Protein AF-A0A425D4E6-F1 (afdb_monomer_lite)

Sequence (136 aa):
MRFYAPVLEFDRSPPVSVFKRKFTMPAGSKLSDKEQGMILALKAVVKGLREIERLIGRSKGAITLFLKDAAAYNTKKRTGRPPKVTHTDIRRLIRTASNSFLSSRELVVQCHLTIKARRARQLLATCDHLRTCSDQ

Radius of gyration: 28.56 Å; chains: 1; bounding box: 91×25×70 Å

pLDDT: mean 79.96, std 16.19, range [36.16, 93.0]

Structure (mmCIF, N/CA/C/O backbone):
data_AF-A0A425D4E6-F1
#
_entry.id   AF-A0A425D4E6-F1
#
loop_
_atom_site.group_PDB
_atom_site.id
_atom_site.type_symbol
_atom_site.label_atom_id
_atom_site.label_alt_id
_atom_site.label_comp_id
_atom_site.label_asym_id
_atom_site.label_entity_id
_atom_site.label_seq_id
_atom_site.pdbx_PDB_ins_code
_atom_site.Cartn_x
_atom_site.Cartn_y
_atom_site.Cartn_z
_atom_site.occupancy
_atom_site.B_iso_or_equiv
_atom_site.auth_seq_id
_atom_site.auth_comp_id
_atom_site.auth_asym_id
_atom_site.auth_atom_id
_atom_site.pdbx_PDB_model_num
ATOM 1 N N . MET A 1 1 ? -71.170 -12.859 -14.609 1.00 41.03 1 MET A N 1
ATOM 2 C CA . MET A 1 1 ? -70.344 -14.065 -14.390 1.00 41.03 1 MET A CA 1
ATOM 3 C C . MET A 1 1 ? -68.883 -13.708 -14.624 1.00 41.03 1 MET A C 1
ATOM 5 O O . MET A 1 1 ? -68.626 -12.826 -15.427 1.00 41.03 1 MET A O 1
ATOM 9 N N . ARG A 1 2 ? -68.005 -14.358 -13.848 1.00 46.59 2 ARG A N 1
ATOM 10 C CA . ARG A 1 2 ? -66.524 -14.370 -13.807 1.00 46.59 2 ARG A CA 1
ATOM 11 C C . ARG A 1 2 ? -65.847 -14.045 -15.164 1.00 46.59 2 ARG A C 1
ATOM 13 O O . ARG A 1 2 ? -66.391 -14.405 -16.194 1.00 46.59 2 ARG A O 1
ATOM 20 N N . PHE A 1 3 ? -64.678 -13.410 -15.256 1.00 48.94 3 PHE A N 1
ATOM 21 C CA . PHE A 1 3 ? -63.432 -13.720 -14.551 1.00 48.94 3 PHE A CA 1
ATOM 22 C C . PHE A 1 3 ? -62.496 -12.495 -14.507 1.00 48.94 3 PHE A C 1
ATOM 24 O O . PHE A 1 3 ? -62.137 -11.949 -15.546 1.00 48.94 3 PHE A O 1
ATOM 31 N N . TYR A 1 4 ? -62.049 -12.118 -13.306 1.00 52.06 4 TYR A N 1
ATOM 32 C CA . TYR A 1 4 ? -60.785 -11.404 -13.123 1.00 52.06 4 TYR A CA 1
ATOM 33 C C . TYR A 1 4 ? -59.648 -12.402 -13.372 1.00 52.06 4 TYR A C 1
ATOM 35 O O . TYR A 1 4 ? -59.607 -13.447 -12.720 1.00 52.06 4 TYR A O 1
ATOM 43 N N . ALA A 1 5 ? -58.743 -12.098 -14.301 1.00 57.88 5 ALA A N 1
ATOM 44 C CA . ALA A 1 5 ? -57.477 -12.811 -14.433 1.00 57.88 5 ALA A CA 1
ATOM 45 C C . ALA A 1 5 ? -56.400 -12.064 -13.622 1.00 57.88 5 ALA A C 1
ATOM 47 O O . ALA A 1 5 ? -56.206 -10.867 -13.852 1.00 57.88 5 ALA A O 1
ATOM 48 N N . PRO A 1 6 ? -55.709 -12.722 -12.673 1.00 58.09 6 PRO A N 1
ATOM 49 C CA . PRO A 1 6 ? -54.611 -12.115 -11.937 1.00 58.09 6 PRO A CA 1
ATOM 50 C C . PRO A 1 6 ? -53.350 -12.161 -12.804 1.00 58.09 6 PRO A C 1
ATOM 52 O O . PRO A 1 6 ? -52.857 -13.235 -13.149 1.00 58.09 6 PRO A O 1
ATOM 55 N N . VAL A 1 7 ? -52.819 -10.996 -13.171 1.00 60.09 7 VAL A N 1
ATOM 56 C CA . VAL A 1 7 ? -51.488 -10.914 -13.778 1.00 60.09 7 VAL A CA 1
ATOM 57 C C . VAL A 1 7 ? -50.481 -11.092 -12.647 1.00 60.09 7 VAL A C 1
ATOM 59 O O . VAL A 1 7 ? -50.269 -10.191 -11.842 1.00 60.09 7 VAL A O 1
ATOM 62 N N . LEU A 1 8 ? -49.934 -12.301 -12.556 1.00 55.34 8 LEU A N 1
ATOM 63 C CA . LEU A 1 8 ? -48.836 -12.658 -11.668 1.00 55.34 8 LEU A CA 1
ATOM 64 C C . LEU A 1 8 ? -47.635 -11.743 -11.947 1.00 55.34 8 LEU A C 1
ATOM 66 O O . LEU A 1 8 ? -47.048 -11.786 -13.030 1.00 55.34 8 LEU A O 1
ATOM 70 N N . GLU A 1 9 ? -47.285 -10.927 -10.951 1.00 57.25 9 GLU A N 1
ATOM 71 C CA . GLU A 1 9 ? -46.002 -10.237 -10.841 1.00 57.25 9 GLU A CA 1
ATOM 72 C C . GLU A 1 9 ? -44.873 -11.270 -10.907 1.00 57.25 9 GLU A C 1
ATOM 74 O O . GLU A 1 9 ? -44.575 -11.978 -9.947 1.00 57.25 9 GLU A O 1
ATOM 79 N N . PHE A 1 10 ? -44.245 -11.375 -12.075 1.00 51.69 10 PHE A N 1
ATOM 80 C CA . PHE A 1 10 ? -42.961 -12.041 -12.212 1.00 51.69 10 PHE A CA 1
ATOM 81 C C . PHE A 1 10 ? -41.887 -11.117 -11.634 1.00 51.69 10 PHE A C 1
ATOM 83 O O . PHE A 1 10 ? -41.486 -10.136 -12.268 1.00 51.69 10 PHE A O 1
ATOM 90 N N . ASP A 1 11 ? -41.443 -11.451 -10.425 1.00 52.72 11 ASP A N 1
ATOM 91 C CA . ASP A 1 11 ? -40.271 -10.905 -9.745 1.00 52.72 11 ASP A CA 1
ATOM 92 C C . ASP A 1 11 ? -39.065 -10.854 -10.703 1.00 52.72 11 ASP A C 1
ATOM 94 O O . ASP A 1 11 ? -38.376 -11.846 -10.958 1.00 52.72 11 ASP A O 1
ATOM 98 N N . ARG A 1 12 ? -38.791 -9.674 -11.270 1.00 52.97 12 ARG A N 1
ATOM 99 C CA . ARG A 1 12 ? -37.554 -9.406 -12.010 1.00 52.97 12 ARG A CA 1
ATOM 100 C C . ARG A 1 12 ? -36.466 -9.016 -11.018 1.00 52.97 12 ARG A C 1
ATOM 102 O O . ARG A 1 12 ? -36.102 -7.849 -10.901 1.00 52.97 12 ARG A O 1
ATOM 109 N N . SER A 1 13 ? -35.918 -10.011 -10.325 1.00 57.97 13 SER A N 1
ATOM 110 C CA . SER A 1 13 ? -34.651 -9.871 -9.605 1.00 57.97 13 SER A CA 1
ATOM 111 C C . SER A 1 13 ? -33.548 -9.442 -10.591 1.00 57.97 13 SER A C 1
ATOM 113 O O . SER A 1 13 ? -33.314 -10.159 -11.572 1.00 57.97 13 SER A O 1
ATOM 115 N N . PRO A 1 14 ? -32.858 -8.304 -10.390 1.00 59.78 14 PRO A N 1
ATOM 116 C CA . PRO A 1 14 ? -31.772 -7.909 -11.275 1.00 59.78 14 PRO A CA 1
ATOM 117 C C . PRO A 1 14 ? -30.581 -8.871 -11.128 1.00 59.78 14 PRO A C 1
ATOM 119 O O . PRO A 1 14 ? -30.297 -9.347 -10.025 1.00 59.78 14 PRO A O 1
ATOM 122 N N . PRO A 1 15 ? -29.849 -9.154 -12.220 1.00 54.12 15 PRO A N 1
ATOM 123 C CA . PRO A 1 15 ? -28.690 -10.030 -12.170 1.00 54.12 15 PRO A CA 1
ATOM 124 C C . PRO A 1 15 ? -27.610 -9.415 -11.275 1.00 54.12 15 PRO A C 1
ATOM 126 O O . PRO A 1 15 ? -27.166 -8.286 -11.490 1.00 54.12 15 PRO A O 1
ATOM 129 N N . VAL A 1 16 ? -27.163 -10.184 -10.279 1.00 57.28 16 VAL A N 1
ATOM 130 C CA . VAL A 1 16 ? -25.971 -9.869 -9.488 1.00 57.28 16 VAL A CA 1
ATOM 131 C C . VAL A 1 16 ? -24.799 -9.636 -10.440 1.00 57.28 16 VAL A C 1
ATOM 133 O O . VAL A 1 16 ? -24.395 -10.518 -11.199 1.00 57.28 16 VAL A O 1
ATOM 136 N N . SER A 1 17 ? -24.269 -8.416 -10.436 1.00 50.97 17 SER A N 1
ATOM 137 C CA . SER A 1 17 ? -23.119 -8.039 -11.245 1.00 50.97 17 SER A CA 1
ATOM 138 C C . SER A 1 17 ? -21.917 -8.878 -10.816 1.00 50.97 17 SER A C 1
ATOM 140 O O . SER A 1 17 ? -21.285 -8.657 -9.782 1.00 50.97 17 SER A O 1
ATOM 142 N N . VAL A 1 18 ? -21.600 -9.897 -11.613 1.00 56.94 18 VAL A N 1
ATOM 143 C CA . VAL A 1 18 ? -20.415 -10.723 -11.400 1.00 56.94 18 VAL A CA 1
ATOM 144 C C . VAL A 1 18 ? -19.207 -9.829 -11.654 1.00 56.94 18 VAL A C 1
ATOM 146 O O . VAL A 1 18 ? -18.845 -9.554 -12.798 1.00 56.94 18 VAL A O 1
ATOM 149 N N . PHE A 1 19 ? -18.599 -9.335 -10.574 1.00 54.47 19 PHE A N 1
ATOM 150 C CA . PHE A 1 19 ? -17.349 -8.588 -10.609 1.00 54.47 19 PHE A CA 1
ATOM 151 C C . PHE A 1 19 ? -16.279 -9.485 -11.241 1.00 54.47 19 PHE A C 1
ATOM 153 O O . PHE A 1 19 ? -15.682 -10.349 -10.591 1.00 54.47 19 PHE A O 1
ATOM 160 N N . LYS A 1 20 ? -16.096 -9.324 -12.553 1.00 47.88 20 LYS A N 1
ATOM 161 C CA . LYS A 1 20 ? -15.173 -10.097 -13.379 1.00 47.88 20 LYS A CA 1
ATOM 162 C C . LYS A 1 20 ? -13.757 -9.769 -12.907 1.00 47.88 20 LYS A C 1
ATOM 164 O O . LYS A 1 20 ? -13.151 -8.782 -13.320 1.00 47.88 20 LYS A O 1
ATOM 169 N N . ARG A 1 21 ? -13.235 -10.580 -11.986 1.00 51.12 21 ARG A N 1
ATOM 170 C CA . ARG A 1 21 ? -11.844 -10.498 -11.538 1.00 51.12 21 ARG A CA 1
ATOM 171 C C . ARG A 1 21 ? -10.956 -10.847 -12.730 1.00 51.12 21 ARG A C 1
ATOM 173 O O . ARG A 1 21 ? -10.796 -12.016 -13.063 1.00 51.12 21 ARG A O 1
ATOM 180 N N . LYS A 1 22 ? -10.391 -9.830 -13.391 1.00 52.12 22 LYS A N 1
ATOM 181 C CA . LYS A 1 22 ? -9.253 -10.018 -14.296 1.00 52.12 22 LYS A CA 1
ATOM 182 C C . LYS A 1 22 ? -8.126 -10.644 -13.474 1.00 52.12 22 LYS A C 1
ATOM 184 O O . LYS A 1 22 ? -7.562 -9.982 -12.605 1.00 52.12 22 LYS A O 1
ATOM 189 N N . PHE A 1 23 ? -7.811 -11.908 -13.734 1.00 45.75 23 PHE A N 1
ATOM 190 C CA . PHE A 1 23 ? -6.572 -12.522 -13.270 1.00 45.75 23 PHE A CA 1
ATOM 191 C C . PHE A 1 23 ? -5.415 -11.886 -14.047 1.00 45.75 23 PHE A C 1
ATOM 193 O O . PHE A 1 23 ? -5.039 -12.336 -15.123 1.00 45.75 23 PHE A O 1
ATOM 200 N N . THR A 1 24 ? -4.885 -10.777 -13.541 1.00 57.81 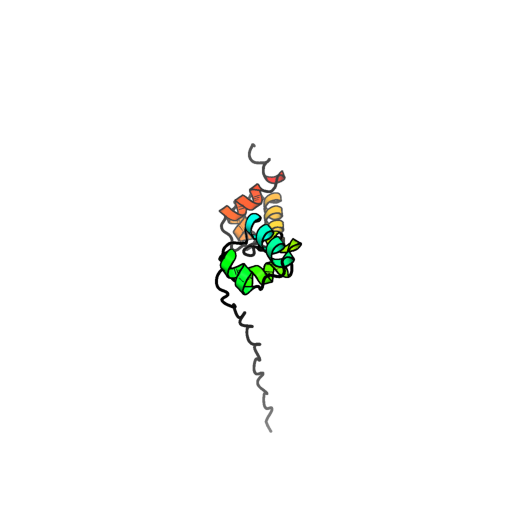24 THR A N 1
ATOM 201 C CA . THR A 1 24 ? -3.593 -10.255 -13.989 1.00 57.81 24 THR A CA 1
ATOM 202 C C . THR A 1 24 ? -2.510 -11.005 -13.230 1.00 57.81 24 THR A C 1
ATOM 204 O O . THR A 1 24 ? -2.542 -11.017 -11.997 1.00 57.81 24 THR A O 1
ATOM 207 N N . MET A 1 25 ? -1.562 -11.619 -13.943 1.00 66.81 25 MET A N 1
ATOM 208 C CA . MET A 1 25 ? -0.364 -12.190 -13.321 1.00 66.81 25 MET A CA 1
ATOM 209 C C . MET A 1 25 ? 0.284 -11.155 -12.388 1.00 66.81 25 MET A C 1
ATOM 211 O O . MET A 1 25 ? 0.259 -9.957 -12.705 1.00 66.81 25 MET A O 1
ATOM 215 N N . PRO A 1 26 ? 0.837 -11.576 -11.236 1.00 60.78 26 PRO A N 1
ATOM 216 C CA . PRO A 1 26 ? 1.489 -10.647 -10.329 1.00 60.78 26 PRO A CA 1
ATOM 217 C C . PRO A 1 26 ? 2.608 -9.926 -11.083 1.00 60.78 26 PRO A C 1
ATOM 219 O O . PRO A 1 26 ? 3.475 -10.554 -11.686 1.00 60.78 26 PRO A O 1
ATOM 222 N N . ALA A 1 27 ? 2.557 -8.593 -11.088 1.00 68.06 27 ALA A N 1
ATOM 223 C CA . ALA A 1 27 ? 3.614 -7.799 -11.696 1.00 68.06 27 ALA A CA 1
ATOM 224 C C . ALA A 1 27 ? 4.946 -8.119 -11.003 1.00 68.06 27 ALA A C 1
ATOM 226 O O . ALA A 1 27 ? 4.989 -8.187 -9.770 1.00 68.06 27 ALA A O 1
ATOM 227 N N . GLY A 1 28 ? 6.001 -8.296 -11.803 1.00 74.50 28 GLY A N 1
ATOM 228 C CA . GLY A 1 28 ? 7.365 -8.498 -11.319 1.00 74.50 28 GLY A CA 1
ATOM 229 C C . GLY A 1 28 ? 7.891 -7.311 -10.504 1.00 74.50 28 GLY A C 1
ATOM 230 O O . GLY A 1 28 ? 7.185 -6.326 -10.257 1.00 74.50 28 GLY A O 1
ATOM 231 N N . SER A 1 29 ? 9.150 -7.405 -10.080 1.00 84.06 29 SER A N 1
ATOM 232 C CA . SER A 1 29 ? 9.826 -6.319 -9.368 1.00 84.06 29 SER A CA 1
ATOM 233 C C . SER A 1 29 ? 9.773 -5.010 -10.168 1.00 84.06 29 SER A C 1
ATOM 235 O O . SER A 1 29 ? 9.861 -4.997 -11.400 1.00 84.06 29 SER A O 1
ATOM 237 N N . LYS A 1 30 ? 9.612 -3.885 -9.458 1.00 86.62 30 LYS A N 1
ATOM 238 C CA . LYS A 1 30 ? 9.700 -2.552 -10.071 1.00 86.62 30 LYS A CA 1
ATOM 239 C C . LYS A 1 30 ? 11.109 -2.337 -10.645 1.00 86.62 30 LYS A C 1
ATOM 241 O O . LYS A 1 30 ? 12.062 -2.996 -10.220 1.00 86.62 30 LYS A O 1
ATOM 246 N N . LEU A 1 31 ? 11.241 -1.435 -11.616 1.00 89.69 31 LEU A N 1
ATOM 247 C CA . LEU A 1 31 ? 12.562 -1.015 -12.084 1.00 89.69 31 LEU A CA 1
ATOM 248 C C . LEU A 1 31 ? 13.317 -0.285 -10.971 1.00 89.69 31 LEU A C 1
ATOM 250 O O . LEU A 1 31 ? 12.764 0.610 -10.328 1.00 89.69 31 LEU A O 1
ATOM 254 N N . SER A 1 32 ? 14.574 -0.668 -10.773 1.00 90.69 32 SER A N 1
ATOM 255 C CA . SER A 1 32 ? 15.515 0.022 -9.892 1.00 90.69 32 SER A CA 1
ATOM 256 C C . SER A 1 32 ? 15.875 1.393 -10.462 1.00 90.69 32 SER A C 1
ATOM 258 O O . SER A 1 32 ? 15.873 1.580 -11.677 1.00 90.69 32 SER A O 1
ATOM 260 N N . ASP A 1 33 ? 16.253 2.335 -9.603 1.00 90.69 33 ASP A N 1
ATOM 261 C CA . ASP A 1 33 ? 16.661 3.684 -10.013 1.00 90.69 33 ASP A CA 1
ATOM 262 C C . ASP A 1 33 ? 17.850 3.656 -10.992 1.00 90.69 33 ASP A C 1
ATOM 264 O O . ASP A 1 33 ? 17.892 4.426 -11.951 1.00 90.69 33 ASP A O 1
ATOM 268 N N . LYS A 1 34 ? 18.770 2.690 -10.832 1.00 91.56 34 LYS A N 1
ATOM 269 C CA . LYS A 1 34 ? 19.882 2.467 -11.776 1.00 91.56 34 LYS A CA 1
ATOM 270 C C . LYS A 1 34 ? 19.377 2.074 -13.165 1.00 91.56 34 LYS A C 1
ATOM 272 O O . LYS A 1 34 ? 19.832 2.605 -14.173 1.00 91.56 34 LYS A O 1
ATOM 277 N N . GLU A 1 35 ? 18.417 1.154 -13.220 1.00 91.31 35 GLU A N 1
ATOM 278 C CA . GLU A 1 35 ? 17.820 0.686 -14.475 1.00 91.31 35 GLU A CA 1
ATOM 279 C C . GLU A 1 35 ? 17.021 1.794 -15.156 1.00 91.31 35 GLU A C 1
ATOM 281 O O . GLU A 1 35 ? 17.085 1.936 -16.372 1.00 91.31 35 GLU A O 1
ATOM 286 N N . GLN A 1 36 ? 16.319 2.618 -14.380 1.00 91.75 36 GLN A N 1
ATOM 287 C CA . GLN A 1 36 ? 15.604 3.785 -14.891 1.00 91.75 36 GLN A CA 1
ATOM 288 C C . GLN A 1 36 ? 16.562 4.790 -15.535 1.00 91.75 36 GLN A C 1
ATOM 290 O O . GLN A 1 36 ? 16.320 5.217 -16.664 1.00 91.75 36 GLN A O 1
ATOM 295 N N . GLY A 1 37 ? 17.681 5.100 -14.870 1.00 91.56 37 GLY A N 1
ATOM 296 C CA . GLY A 1 37 ? 18.730 5.953 -15.433 1.00 91.56 37 GLY A CA 1
ATOM 297 C C . GLY A 1 37 ? 19.290 5.401 -16.748 1.00 91.56 37 GLY A C 1
ATOM 298 O O . GLY A 1 37 ? 19.383 6.131 -17.734 1.00 91.56 37 GLY A O 1
ATOM 299 N N . MET A 1 38 ? 19.571 4.093 -16.804 1.00 91.75 38 MET A N 1
ATOM 300 C CA . MET A 1 38 ? 20.026 3.431 -18.034 1.00 91.75 38 MET A CA 1
ATOM 301 C C . MET A 1 38 ? 18.986 3.507 -19.160 1.00 91.75 38 MET A C 1
ATOM 303 O O . MET A 1 38 ? 19.348 3.776 -20.303 1.00 91.75 38 MET A O 1
ATOM 307 N N . ILE A 1 39 ? 17.694 3.324 -18.866 1.00 92.38 39 ILE A N 1
ATOM 308 C CA . ILE A 1 39 ? 16.627 3.444 -19.875 1.00 92.38 39 ILE A CA 1
ATOM 309 C C . ILE A 1 39 ? 16.559 4.857 -20.440 1.00 92.38 39 ILE A C 1
ATOM 311 O O . ILE A 1 39 ? 16.433 5.011 -21.655 1.00 92.38 39 ILE A O 1
ATOM 315 N N . LEU A 1 40 ? 16.637 5.879 -19.585 1.00 93.00 40 LEU A N 1
ATOM 316 C CA . LEU A 1 40 ? 16.601 7.274 -20.020 1.00 93.00 40 LEU A CA 1
ATOM 317 C C . LEU A 1 40 ? 17.799 7.601 -20.921 1.00 93.00 40 LEU A C 1
ATOM 319 O O . LEU A 1 40 ? 17.610 8.158 -22.002 1.00 93.00 40 LEU A O 1
ATOM 323 N N . ALA A 1 41 ? 19.003 7.170 -20.532 1.00 92.62 41 ALA A N 1
ATOM 324 C CA . ALA A 1 41 ? 20.209 7.348 -21.336 1.00 92.62 41 ALA A CA 1
ATOM 325 C C . ALA A 1 41 ? 20.107 6.632 -22.696 1.00 92.62 41 ALA A C 1
ATOM 327 O O . ALA A 1 41 ? 20.331 7.238 -23.742 1.00 92.62 41 ALA A O 1
ATOM 328 N N . LEU A 1 42 ? 19.692 5.361 -22.717 1.00 90.38 42 LEU A N 1
ATOM 329 C CA . LEU A 1 42 ? 19.557 4.587 -23.958 1.00 90.38 42 LEU A CA 1
ATOM 330 C C . LEU A 1 42 ? 18.444 5.118 -24.868 1.00 90.38 42 LEU A C 1
ATOM 332 O O . LEU A 1 42 ? 18.553 5.040 -26.094 1.00 90.38 42 LEU A O 1
ATOM 336 N N . LYS A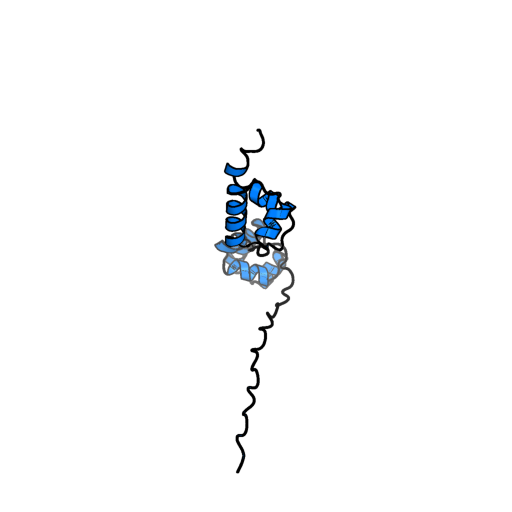 1 43 ? 17.378 5.677 -24.284 1.00 89.12 43 LYS A N 1
ATOM 337 C CA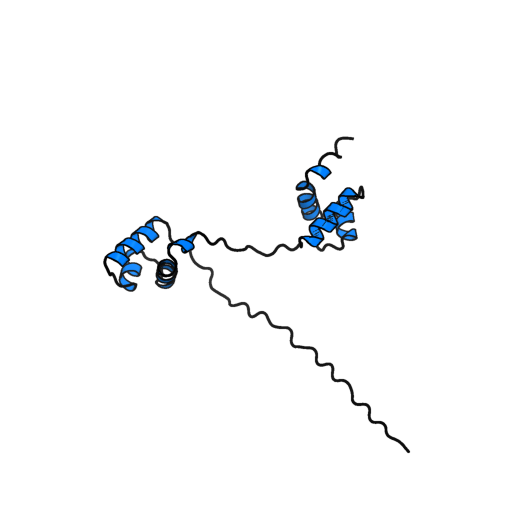 . LYS A 1 43 ? 16.310 6.314 -25.051 1.00 89.12 43 LYS A CA 1
ATOM 338 C C . LYS A 1 43 ? 16.776 7.622 -25.692 1.00 89.12 43 LYS A C 1
ATOM 340 O O . LYS A 1 43 ? 16.386 7.879 -26.831 1.00 89.12 43 LYS A O 1
ATOM 345 N N . ALA A 1 44 ? 17.618 8.400 -25.007 1.00 88.25 44 ALA A N 1
ATOM 346 C CA . ALA A 1 44 ? 18.235 9.606 -25.561 1.00 88.25 44 ALA A CA 1
ATOM 347 C C . ALA A 1 44 ? 19.156 9.288 -26.754 1.00 88.25 44 ALA A C 1
ATOM 349 O O . ALA A 1 44 ? 19.158 10.015 -27.740 1.00 88.25 44 ALA A O 1
ATOM 350 N N . VAL A 1 45 ? 19.846 8.143 -26.723 1.00 88.88 45 VAL A N 1
ATOM 351 C CA . VAL A 1 45 ? 20.693 7.634 -27.824 1.00 88.88 45 VAL A CA 1
ATOM 352 C C . VAL A 1 45 ? 19.864 6.957 -28.947 1.00 88.88 45 VAL A C 1
ATOM 354 O O . VAL A 1 45 ? 20.404 6.302 -29.832 1.00 88.88 45 VAL A O 1
ATOM 357 N N . VAL A 1 46 ? 18.530 7.111 -28.942 1.00 76.38 46 VAL A N 1
ATOM 358 C CA . VAL A 1 46 ? 17.585 6.614 -29.970 1.00 76.38 46 VAL A CA 1
ATOM 359 C C . VAL A 1 46 ? 17.674 5.094 -30.200 1.00 76.38 46 VAL A C 1
ATOM 361 O O . VAL A 1 46 ? 17.459 4.589 -31.299 1.00 76.38 46 VAL A O 1
ATOM 364 N N . LYS A 1 47 ? 17.947 4.315 -29.147 1.00 75.19 47 LYS A N 1
ATOM 365 C CA . LYS A 1 47 ? 17.896 2.849 -29.239 1.00 75.19 47 LYS A CA 1
ATOM 366 C C . LYS A 1 47 ? 16.456 2.346 -29.325 1.00 75.19 47 LYS A C 1
ATOM 368 O O . LYS A 1 47 ? 15.533 2.885 -28.702 1.00 75.19 47 LYS A O 1
ATOM 373 N N . GLY A 1 48 ? 16.254 1.282 -30.101 1.00 86.06 48 GLY A N 1
ATOM 374 C CA . GLY A 1 48 ? 14.949 0.635 -30.218 1.00 86.06 48 GLY A CA 1
ATOM 375 C C . GLY A 1 48 ? 14.552 -0.054 -28.908 1.00 86.06 48 GLY A C 1
ATOM 376 O O . GLY A 1 48 ? 15.397 -0.580 -28.189 1.00 86.06 48 GLY A O 1
ATOM 377 N N . LEU A 1 49 ? 13.252 -0.138 -28.599 1.00 88.00 49 LEU A N 1
ATOM 378 C CA . LEU A 1 49 ? 12.775 -0.763 -27.348 1.00 88.00 49 LEU A CA 1
ATOM 379 C C . LEU A 1 49 ? 13.266 -2.212 -27.159 1.00 88.00 49 LEU A C 1
ATOM 381 O O . LEU A 1 49 ? 13.530 -2.625 -26.035 1.00 88.00 49 LEU A O 1
ATOM 385 N N . ARG A 1 50 ? 13.418 -2.969 -28.257 1.00 88.31 50 ARG A N 1
ATOM 386 C CA . ARG A 1 50 ? 13.941 -4.349 -28.245 1.00 88.31 50 ARG A CA 1
ATOM 387 C C . ARG A 1 50 ? 15.434 -4.428 -27.918 1.00 88.31 50 ARG A C 1
ATOM 389 O O . ARG A 1 50 ? 15.919 -5.465 -27.481 1.00 88.31 50 ARG A O 1
ATOM 396 N N . GLU A 1 51 ? 16.191 -3.376 -28.204 1.00 88.81 51 GLU A N 1
ATOM 397 C CA . GLU A 1 51 ? 17.612 -3.299 -27.850 1.00 88.81 51 GLU A CA 1
ATOM 398 C C . GLU A 1 51 ? 17.758 -2.962 -26.371 1.00 88.81 51 GLU A C 1
ATOM 400 O O . GLU A 1 51 ? 18.510 -3.626 -25.669 1.00 88.81 51 GLU A O 1
ATOM 405 N N . ILE A 1 52 ? 16.959 -2.010 -25.882 1.00 89.75 52 ILE A N 1
ATOM 406 C CA . ILE A 1 52 ? 16.905 -1.645 -24.460 1.00 89.75 52 ILE A CA 1
ATOM 407 C C . ILE A 1 52 ? 16.514 -2.860 -23.604 1.00 89.75 52 ILE A C 1
ATOM 409 O O . ILE A 1 52 ? 17.140 -3.124 -22.583 1.00 89.75 52 ILE A O 1
ATOM 413 N N . GLU A 1 53 ? 15.530 -3.645 -24.046 1.00 91.19 53 GLU A N 1
ATOM 414 C CA . GLU A 1 53 ? 15.138 -4.902 -23.395 1.00 91.19 53 GLU A CA 1
ATOM 415 C C . GLU A 1 53 ? 16.290 -5.910 -23.314 1.00 91.19 53 GLU A C 1
ATOM 417 O O . GLU A 1 53 ? 16.527 -6.467 -22.245 1.00 91.19 53 GLU A O 1
ATOM 422 N N . ARG A 1 54 ? 17.046 -6.104 -24.403 1.00 89.88 54 ARG A N 1
ATOM 423 C CA . ARG A 1 54 ? 18.204 -7.014 -24.423 1.00 89.88 54 ARG A CA 1
ATOM 424 C C . ARG A 1 54 ? 19.337 -6.553 -23.507 1.00 89.88 54 ARG A C 1
ATOM 426 O O . ARG A 1 54 ? 19.975 -7.391 -22.885 1.00 89.88 54 ARG A O 1
ATOM 433 N N . LEU A 1 55 ? 19.577 -5.245 -23.422 1.00 89.44 55 LEU A N 1
ATOM 434 C CA . LEU A 1 55 ? 20.654 -4.678 -22.605 1.00 89.44 55 LEU A CA 1
ATOM 435 C C . LEU A 1 55 ? 20.337 -4.697 -21.105 1.00 89.44 55 LEU A C 1
ATOM 437 O O . LEU A 1 55 ? 21.234 -4.895 -20.295 1.00 89.44 55 LEU A O 1
ATOM 441 N N . ILE A 1 56 ? 19.073 -4.481 -20.733 1.00 89.38 56 ILE A N 1
ATOM 442 C CA . ILE A 1 56 ? 18.656 -4.342 -19.327 1.00 89.38 56 ILE A CA 1
ATOM 443 C C . ILE A 1 56 ? 18.068 -5.651 -18.777 1.00 89.38 56 ILE A C 1
ATOM 445 O O . ILE A 1 56 ? 18.009 -5.847 -17.566 1.00 89.38 56 ILE A O 1
ATOM 449 N N . GLY A 1 57 ? 17.611 -6.559 -19.644 1.00 88.75 57 GLY A N 1
ATOM 450 C CA . GLY A 1 57 ? 16.976 -7.817 -19.239 1.00 88.75 57 GLY A CA 1
ATOM 451 C C . GLY A 1 57 ? 15.583 -7.629 -18.624 1.00 88.75 57 GLY A C 1
ATOM 452 O O . GLY A 1 57 ? 15.110 -8.477 -17.869 1.00 88.75 57 GLY A O 1
ATOM 453 N N . ARG A 1 58 ? 14.914 -6.504 -18.910 1.00 89.69 58 ARG A N 1
ATOM 454 C CA . ARG A 1 58 ? 13.563 -6.180 -18.416 1.00 89.69 58 ARG A CA 1
ATOM 455 C C . ARG A 1 58 ? 12.558 -6.196 -19.553 1.00 89.69 58 ARG A C 1
ATOM 457 O O . ARG A 1 58 ? 12.865 -5.770 -20.660 1.00 89.69 58 ARG A O 1
ATOM 464 N N . SER A 1 59 ? 11.334 -6.629 -19.253 1.00 89.44 59 SER A N 1
ATOM 465 C CA . SER A 1 59 ? 10.296 -6.778 -20.272 1.00 89.44 59 SER A CA 1
ATOM 466 C C . SER A 1 59 ? 9.970 -5.456 -20.968 1.00 89.44 59 SER A C 1
ATOM 468 O O . SER A 1 59 ? 9.860 -4.397 -20.335 1.00 89.44 59 SER A O 1
ATOM 470 N N . LYS A 1 60 ? 9.696 -5.529 -22.274 1.00 89.25 60 LYS A N 1
ATOM 471 C CA . LYS A 1 60 ? 9.212 -4.388 -23.069 1.00 89.25 60 LYS A CA 1
ATOM 472 C C . LYS A 1 60 ? 8.025 -3.662 -22.421 1.00 89.25 60 LYS A C 1
ATOM 474 O O . LYS A 1 60 ? 7.929 -2.437 -22.490 1.00 89.25 60 LYS A O 1
ATOM 479 N N . GLY A 1 61 ? 7.112 -4.398 -21.783 1.00 88.69 61 GLY A N 1
ATOM 480 C CA . GLY A 1 61 ? 5.953 -3.830 -21.087 1.00 88.69 61 GLY A CA 1
ATOM 481 C C . GLY A 1 61 ? 6.344 -2.927 -19.915 1.00 88.69 61 GLY A C 1
ATOM 482 O O . GLY A 1 61 ? 5.787 -1.844 -19.756 1.00 88.69 61 GLY A O 1
ATOM 483 N N . ALA A 1 62 ? 7.344 -3.331 -19.129 1.00 88.12 62 ALA A N 1
ATOM 484 C CA . ALA A 1 62 ? 7.830 -2.541 -18.003 1.00 88.12 62 ALA A CA 1
ATOM 485 C C . ALA A 1 62 ? 8.563 -1.275 -18.476 1.00 88.12 62 ALA A C 1
ATOM 487 O O . ALA A 1 62 ? 8.312 -0.193 -17.949 1.00 88.12 62 ALA A O 1
ATOM 488 N N . ILE A 1 63 ? 9.391 -1.397 -19.521 1.00 90.75 63 ILE A N 1
ATOM 489 C CA . ILE A 1 63 ? 10.107 -0.267 -20.136 1.00 90.75 63 ILE A CA 1
ATOM 490 C C . ILE A 1 63 ? 9.117 0.741 -20.727 1.00 90.75 63 ILE A C 1
ATOM 492 O O . ILE A 1 63 ? 9.227 1.938 -20.487 1.00 90.75 63 ILE A O 1
ATOM 496 N N . THR A 1 64 ? 8.119 0.271 -21.480 1.00 90.88 64 THR A N 1
ATOM 497 C CA . THR A 1 64 ? 7.110 1.156 -22.086 1.00 90.88 64 THR A CA 1
ATOM 498 C C . THR A 1 64 ? 6.229 1.835 -21.045 1.00 90.88 64 THR A C 1
ATOM 500 O O . THR A 1 64 ? 5.908 3.005 -21.214 1.00 90.88 64 THR A O 1
ATOM 503 N N . LEU A 1 65 ? 5.861 1.142 -19.962 1.00 89.56 65 LEU A N 1
ATOM 504 C CA . LEU A 1 65 ? 5.133 1.747 -18.847 1.00 89.56 65 LEU A CA 1
ATOM 505 C C . LEU A 1 65 ? 5.960 2.843 -18.161 1.00 89.56 65 LEU A C 1
ATOM 507 O O . LEU A 1 65 ? 5.422 3.902 -17.862 1.00 89.56 65 LEU A O 1
ATOM 511 N N . PHE A 1 66 ? 7.255 2.603 -17.948 1.00 91.19 66 PHE A N 1
ATOM 512 C CA . PHE A 1 66 ? 8.161 3.602 -17.385 1.00 91.19 66 PHE A CA 1
ATOM 513 C C . PHE A 1 66 ? 8.329 4.813 -18.312 1.00 91.19 66 PHE A C 1
ATOM 515 O O . PHE A 1 66 ? 8.200 5.941 -17.862 1.00 91.19 66 PHE A O 1
ATOM 522 N N . LEU A 1 67 ? 8.553 4.597 -19.611 1.00 90.94 67 LEU A N 1
ATOM 523 C CA . LEU A 1 67 ? 8.743 5.685 -20.578 1.00 90.94 67 LEU A CA 1
ATOM 524 C C . LEU A 1 67 ? 7.492 6.546 -20.793 1.00 90.94 67 LEU A C 1
ATOM 526 O O . LEU A 1 67 ? 7.629 7.697 -21.193 1.00 90.94 67 LEU A O 1
ATOM 530 N N . LYS A 1 68 ? 6.291 6.002 -20.558 1.00 90.69 68 LYS A N 1
ATOM 531 C CA . LYS A 1 68 ? 5.047 6.782 -20.605 1.00 90.69 68 LYS A CA 1
ATOM 532 C C . LYS A 1 68 ? 5.002 7.826 -19.492 1.00 90.69 68 LYS A C 1
ATOM 534 O O . LYS A 1 68 ? 4.741 8.983 -19.783 1.00 90.69 68 LYS A O 1
ATOM 539 N N . ASP A 1 69 ? 5.308 7.414 -18.261 1.00 87.88 69 ASP A N 1
ATOM 540 C CA . ASP A 1 69 ? 5.181 8.247 -17.062 1.00 87.88 69 ASP A CA 1
ATOM 541 C C . ASP A 1 69 ? 6.397 8.082 -16.133 1.00 87.88 69 ASP A C 1
ATOM 543 O O . ASP A 1 69 ? 6.292 7.560 -15.018 1.00 87.88 69 ASP A O 1
ATOM 547 N N . ALA A 1 70 ? 7.572 8.536 -16.579 1.00 87.62 70 ALA A N 1
ATOM 548 C CA . ALA A 1 70 ? 8.827 8.319 -15.851 1.00 87.62 70 ALA A CA 1
ATOM 549 C C . ALA A 1 70 ? 8.804 8.936 -14.440 1.00 87.62 70 ALA A C 1
ATOM 551 O O . ALA A 1 70 ? 9.227 8.301 -13.475 1.00 87.62 70 ALA A O 1
ATOM 552 N N . ALA A 1 71 ? 8.229 10.135 -14.299 1.00 86.12 71 ALA A N 1
ATOM 553 C CA . ALA A 1 71 ? 8.137 10.838 -13.018 1.00 86.12 71 ALA A CA 1
ATOM 554 C C . ALA A 1 71 ? 7.195 10.151 -12.007 1.00 86.12 71 ALA A C 1
ATOM 556 O O . ALA A 1 71 ? 7.412 10.230 -10.799 1.00 86.12 71 ALA A O 1
ATOM 557 N N . ALA A 1 72 ? 6.149 9.461 -12.478 1.00 86.50 72 ALA A N 1
ATOM 558 C CA . ALA A 1 72 ? 5.120 8.866 -11.620 1.00 86.50 72 ALA A CA 1
ATOM 559 C C . ALA A 1 72 ? 5.295 7.352 -11.387 1.00 86.50 72 ALA A C 1
ATOM 561 O O . ALA A 1 72 ? 4.548 6.748 -10.611 1.00 86.50 72 ALA A O 1
ATOM 562 N N . TYR A 1 73 ? 6.279 6.717 -12.029 1.00 85.62 73 TYR A N 1
ATOM 563 C CA . TYR A 1 73 ? 6.428 5.260 -12.049 1.00 85.62 73 TYR A CA 1
ATOM 564 C C . TYR A 1 73 ? 6.567 4.632 -10.647 1.00 85.62 73 TYR A C 1
ATOM 566 O O . TYR A 1 73 ? 5.878 3.662 -10.304 1.00 85.62 73 TYR A O 1
ATOM 574 N N . ASN A 1 74 ? 7.416 5.213 -9.794 1.00 85.00 74 ASN A N 1
ATOM 575 C CA . ASN A 1 74 ? 7.674 4.700 -8.444 1.00 85.00 74 ASN A CA 1
ATOM 576 C C . ASN A 1 74 ? 6.852 5.374 -7.338 1.00 85.00 74 ASN A C 1
ATOM 578 O O . ASN A 1 74 ? 6.816 4.858 -6.219 1.00 85.00 74 ASN A O 1
ATOM 582 N N . THR A 1 75 ? 6.134 6.456 -7.637 1.00 86.62 75 THR A N 1
ATOM 583 C CA . THR A 1 75 ? 5.423 7.253 -6.624 1.00 86.62 75 THR A CA 1
ATOM 584 C C . THR A 1 75 ? 4.115 6.600 -6.179 1.00 86.62 75 THR A C 1
ATOM 586 O O . THR A 1 75 ? 3.723 6.696 -5.013 1.00 86.62 75 THR A O 1
ATOM 589 N N . LYS A 1 76 ? 3.443 5.865 -7.076 1.00 83.88 76 LYS A N 1
ATOM 590 C CA . LYS A 1 76 ? 2.151 5.246 -6.769 1.00 83.88 76 LYS A CA 1
ATOM 591 C C . LYS A 1 76 ? 2.308 4.020 -5.863 1.00 83.88 76 LYS A C 1
ATOM 593 O O . LYS A 1 76 ? 2.810 2.960 -6.265 1.00 83.88 76 LYS A O 1
ATOM 598 N N . LYS A 1 77 ? 1.813 4.149 -4.628 1.00 85.50 77 LYS A N 1
ATOM 599 C CA . LYS A 1 77 ? 1.631 3.035 -3.686 1.00 85.50 77 LYS A CA 1
ATOM 600 C C . LYS A 1 77 ? 0.348 2.269 -4.021 1.00 85.50 77 LYS A C 1
ATOM 602 O O . LYS A 1 77 ? -0.640 2.847 -4.471 1.00 85.50 77 LYS A O 1
ATOM 607 N N . ARG A 1 78 ? 0.358 0.949 -3.814 1.00 83.88 78 ARG A N 1
ATOM 608 C CA . ARG A 1 78 ? -0.846 0.121 -3.974 1.00 83.88 78 ARG A CA 1
ATOM 609 C C . ARG A 1 78 ? -1.812 0.443 -2.834 1.00 83.88 78 ARG A C 1
ATOM 611 O O . ARG A 1 78 ? -1.421 0.369 -1.672 1.00 83.88 78 ARG A O 1
ATOM 618 N N . THR A 1 79 ? -3.061 0.769 -3.160 1.00 82.81 79 THR A N 1
ATOM 619 C CA . THR A 1 79 ? -4.139 0.831 -2.169 1.00 82.81 79 THR A CA 1
ATOM 620 C C . THR A 1 79 ? -4.372 -0.600 -1.706 1.00 82.81 79 THR A C 1
ATOM 622 O O . THR A 1 79 ? -4.826 -1.433 -2.490 1.00 82.81 79 THR A O 1
ATOM 625 N N . GLY A 1 80 ? -3.917 -0.918 -0.494 1.00 88.81 80 GLY A N 1
ATOM 626 C CA . GLY A 1 80 ? -3.969 -2.268 0.063 1.00 88.81 80 GLY A CA 1
ATOM 627 C C . GLY A 1 80 ? -5.390 -2.831 0.140 1.00 88.81 80 GLY A C 1
ATOM 628 O O . GLY A 1 80 ? -6.360 -2.239 -0.333 1.00 88.81 80 GLY A O 1
ATOM 629 N N . ARG A 1 81 ? -5.532 -4.002 0.765 1.00 89.00 81 ARG A N 1
ATOM 630 C CA . ARG A 1 81 ? -6.853 -4.611 0.945 1.00 89.00 81 ARG A CA 1
ATOM 631 C C . ARG A 1 81 ? -7.775 -3.648 1.711 1.00 89.00 81 ARG A C 1
ATOM 633 O O . ARG A 1 81 ? -7.353 -3.162 2.763 1.00 89.00 81 ARG A O 1
ATOM 640 N N . PRO A 1 82 ? -9.013 -3.401 1.241 1.00 89.19 82 PRO A N 1
ATOM 641 C CA . PRO A 1 82 ? -9.945 -2.561 1.976 1.00 89.19 82 PRO A CA 1
ATOM 642 C C . PRO A 1 82 ? -10.172 -3.134 3.385 1.00 89.19 82 PRO A C 1
ATOM 644 O O . PRO A 1 82 ? -10.270 -4.360 3.546 1.00 89.19 82 PRO A O 1
ATOM 647 N N . PRO A 1 83 ? -10.212 -2.278 4.419 1.00 88.25 83 PRO A N 1
ATOM 648 C CA . PRO A 1 83 ? -10.411 -2.731 5.786 1.00 88.25 83 PRO A CA 1
ATOM 649 C C . PRO A 1 83 ? -11.812 -3.330 5.961 1.00 88.25 83 PRO A C 1
ATOM 651 O O . PRO A 1 83 ? -12.775 -2.896 5.339 1.00 88.25 83 PRO A O 1
ATOM 654 N N . LYS A 1 84 ? -11.934 -4.317 6.859 1.00 88.56 84 LYS A N 1
ATOM 655 C CA . LYS A 1 84 ? -13.227 -4.935 7.215 1.00 88.56 84 LYS A CA 1
ATOM 656 C C . LYS A 1 84 ? -14.153 -3.981 7.988 1.00 88.56 84 LYS A C 1
ATOM 658 O O . LYS A 1 84 ? -15.339 -4.247 8.104 1.00 88.56 84 LYS A O 1
ATOM 663 N N . VAL A 1 85 ? -13.592 -2.919 8.560 1.00 89.38 85 VAL A N 1
ATOM 664 C CA . VAL A 1 85 ? -14.289 -1.970 9.432 1.00 89.38 85 VAL A CA 1
ATOM 665 C C . VAL A 1 85 ? -14.353 -0.631 8.721 1.00 89.38 85 VAL A C 1
ATOM 667 O O . VAL A 1 85 ? -13.329 -0.159 8.225 1.00 89.38 85 VAL A O 1
ATOM 670 N N . THR A 1 86 ? -15.537 -0.030 8.684 1.00 91.88 86 THR A N 1
ATOM 671 C CA . THR A 1 86 ? -15.734 1.298 8.098 1.00 91.88 86 THR A CA 1
ATOM 672 C C . THR A 1 86 ? -15.391 2.404 9.103 1.00 91.88 86 THR A C 1
ATOM 674 O O . THR A 1 86 ? -15.344 2.180 10.313 1.00 91.88 86 THR A O 1
ATOM 677 N N . HIS A 1 87 ? -15.182 3.636 8.632 1.00 91.38 87 HIS A N 1
ATOM 678 C CA . HIS A 1 87 ? -14.945 4.779 9.525 1.00 91.38 87 HIS A CA 1
ATOM 679 C C . HIS A 1 87 ? -16.133 5.060 10.462 1.00 91.38 87 HIS A C 1
ATOM 681 O O . HIS A 1 87 ? -15.943 5.508 11.592 1.00 91.38 87 HIS A O 1
ATOM 687 N N . THR A 1 88 ? -17.362 4.792 10.019 1.00 92.69 88 THR A N 1
ATOM 688 C CA . THR A 1 88 ? -18.578 4.908 10.839 1.00 92.69 88 THR A CA 1
ATOM 689 C C . THR A 1 88 ? -18.597 3.903 11.981 1.00 92.69 88 THR A C 1
ATOM 691 O O . THR A 1 88 ? -18.925 4.274 13.106 1.00 92.69 88 THR A O 1
ATOM 694 N N . ASP A 1 89 ? -18.174 2.669 11.718 1.00 92.00 89 ASP A N 1
ATOM 695 C CA . ASP A 1 89 ? -18.108 1.611 12.727 1.00 92.00 89 ASP A CA 1
ATOM 696 C C . ASP A 1 89 ? -17.059 1.921 13.795 1.00 92.00 89 ASP A C 1
ATOM 698 O O . ASP A 1 89 ? -17.313 1.743 14.985 1.00 92.00 89 ASP A O 1
ATOM 702 N N . ILE A 1 90 ? -15.901 2.448 13.380 1.00 92.06 90 ILE A N 1
ATOM 703 C CA . ILE A 1 90 ? -14.843 2.884 14.302 1.00 92.06 90 ILE A CA 1
ATOM 704 C C . ILE A 1 90 ? -15.374 3.986 15.223 1.00 92.06 90 ILE A C 1
ATOM 706 O O . ILE A 1 90 ? -15.235 3.887 16.439 1.00 92.06 90 ILE A O 1
ATOM 710 N N . ARG A 1 91 ? -16.036 5.009 14.665 1.00 92.19 91 ARG A N 1
ATOM 711 C CA . ARG A 1 91 ? -16.619 6.102 15.461 1.00 92.19 91 ARG A CA 1
ATOM 712 C C . ARG A 1 91 ? -17.686 5.607 16.433 1.00 92.19 91 ARG A C 1
ATOM 714 O O . ARG A 1 91 ? -17.716 6.056 17.575 1.00 92.19 91 ARG A O 1
ATOM 721 N N . ARG A 1 92 ? -18.550 4.683 15.997 1.00 92.88 92 ARG A N 1
ATOM 722 C CA . ARG A 1 92 ? -19.572 4.074 16.859 1.00 92.88 92 ARG A CA 1
ATOM 723 C C . ARG A 1 92 ? -18.924 3.357 18.039 1.00 92.88 92 ARG A C 1
ATOM 725 O O . ARG A 1 92 ? -19.310 3.627 19.167 1.00 92.88 92 ARG A O 1
ATOM 732 N N . LEU A 1 93 ? -17.919 2.531 17.761 1.00 91.81 93 LEU A N 1
ATOM 733 C CA . LEU A 1 93 ? -17.197 1.748 18.758 1.00 91.81 93 LEU A CA 1
ATOM 734 C C . LEU A 1 93 ? -16.472 2.622 19.789 1.00 91.81 93 LEU A C 1
ATOM 736 O O . LEU A 1 93 ? -16.538 2.333 20.981 1.00 91.81 93 LEU A O 1
ATOM 740 N N . ILE A 1 94 ? -15.820 3.703 19.348 1.00 91.31 94 ILE A N 1
ATOM 741 C CA . ILE A 1 94 ? -15.160 4.655 20.254 1.00 91.31 94 ILE A CA 1
ATOM 742 C C . ILE A 1 94 ? -16.202 5.331 21.146 1.00 91.31 94 ILE A C 1
ATOM 744 O O . ILE A 1 94 ? -16.056 5.326 22.360 1.00 91.31 94 ILE A O 1
ATOM 748 N N . ARG A 1 95 ? -17.302 5.829 20.569 1.00 91.81 95 ARG A N 1
ATOM 749 C CA . ARG A 1 95 ? -18.356 6.513 21.330 1.00 91.81 95 ARG A CA 1
ATOM 750 C C . ARG A 1 95 ? -19.028 5.606 22.362 1.00 91.81 95 ARG A C 1
ATOM 752 O O . ARG A 1 95 ? -19.299 6.048 23.472 1.00 91.81 95 ARG A O 1
ATOM 759 N N . THR A 1 96 ? -19.301 4.347 22.019 1.00 91.19 96 THR A N 1
ATOM 760 C CA . THR A 1 96 ? -19.850 3.383 22.985 1.00 91.19 96 THR A CA 1
ATOM 761 C C . THR A 1 96 ? -18.862 3.086 24.105 1.00 91.19 96 THR A C 1
ATOM 763 O O . THR A 1 96 ? -19.279 2.996 25.253 1.00 91.19 96 THR A O 1
ATOM 766 N N . ALA A 1 97 ? -17.565 2.995 23.798 1.00 90.19 97 ALA A N 1
ATOM 767 C CA . ALA A 1 97 ? -16.531 2.780 24.807 1.00 90.19 97 ALA A CA 1
ATOM 768 C C . ALA A 1 97 ? -16.349 3.996 25.732 1.00 90.19 97 ALA A C 1
ATOM 770 O O . ALA A 1 97 ? -16.121 3.819 26.918 1.00 90.19 97 ALA A O 1
ATOM 771 N N . SER A 1 98 ? -16.491 5.223 25.223 1.00 88.81 98 SER A N 1
ATOM 772 C CA . SER A 1 98 ? -16.443 6.435 26.057 1.00 88.81 98 SER A CA 1
ATOM 773 C C . SER A 1 98 ? -17.640 6.553 26.999 1.00 88.81 98 SER A C 1
ATOM 775 O O . SER A 1 98 ? -17.510 7.081 28.096 1.00 88.81 98 SER A O 1
ATOM 777 N N . ASN A 1 99 ? -18.808 6.069 26.575 1.00 89.31 99 ASN A N 1
ATOM 778 C CA . ASN A 1 99 ? -20.046 6.202 27.342 1.00 89.31 99 ASN A CA 1
ATOM 779 C C . ASN A 1 99 ? -20.307 5.021 28.292 1.00 89.31 99 ASN A C 1
ATOM 781 O O . ASN A 1 99 ? -21.280 5.064 29.041 1.00 89.31 99 ASN A O 1
ATOM 785 N N . SER A 1 100 ? -19.522 3.939 28.224 1.00 84.31 100 SER A N 1
ATOM 786 C CA . SER A 1 100 ? -19.787 2.718 28.993 1.00 84.31 100 SER A CA 1
ATOM 787 C C . SER A 1 100 ? -18.517 1.940 29.344 1.00 84.31 100 SER A C 1
ATOM 789 O O . SER A 1 100 ? -17.595 1.837 28.540 1.00 84.31 100 SER A O 1
ATOM 791 N N . PHE A 1 101 ? -18.501 1.319 30.525 1.00 85.12 101 PHE A N 1
ATOM 792 C CA . PHE A 1 101 ? -17.412 0.455 30.996 1.00 85.12 101 PHE A CA 1
ATOM 793 C C . PHE A 1 101 ? -17.628 -1.008 30.576 1.00 85.12 101 PHE A C 1
ATOM 795 O O . PHE A 1 101 ? -17.764 -1.897 31.412 1.00 85.12 101 PHE A O 1
ATOM 802 N N . LEU A 1 102 ? -17.712 -1.258 29.268 1.00 86.88 102 LEU A N 1
ATOM 803 C CA . LEU A 1 102 ? -17.968 -2.594 28.715 1.00 86.88 102 LEU A CA 1
ATOM 804 C C . LEU A 1 102 ? -16.692 -3.297 28.255 1.00 86.88 102 LEU A C 1
ATOM 806 O O . LEU A 1 102 ? -15.728 -2.675 27.795 1.00 86.88 102 LEU A O 1
ATOM 810 N N . SER A 1 103 ? -16.705 -4.631 28.302 1.00 88.31 103 SER A N 1
ATOM 811 C CA . SER A 1 103 ? -15.588 -5.420 27.789 1.00 88.31 103 SER A CA 1
ATOM 812 C C . SER A 1 103 ? -15.480 -5.309 26.262 1.00 88.31 103 SER A C 1
ATOM 814 O O . SER A 1 103 ? -16.455 -5.091 25.538 1.00 88.31 103 SER A O 1
ATOM 816 N N . SER A 1 104 ? -14.284 -5.540 25.705 1.00 88.56 104 SER A N 1
ATOM 817 C CA . SER A 1 104 ? -14.093 -5.481 24.243 1.00 88.56 104 SER A CA 1
ATOM 818 C C . SER A 1 104 ? -14.954 -6.490 23.466 1.00 88.56 104 SER A C 1
ATOM 820 O O . SER A 1 104 ? -15.130 -6.323 22.261 1.00 88.56 104 SER A O 1
ATOM 822 N N . ARG A 1 105 ? -15.435 -7.567 24.107 1.00 91.00 105 ARG A N 1
ATOM 823 C CA . ARG A 1 105 ? -16.352 -8.535 23.482 1.00 91.00 105 ARG A CA 1
ATOM 824 C C . ARG A 1 105 ? -17.774 -7.985 23.447 1.00 91.00 105 ARG A C 1
ATOM 826 O O . ARG A 1 105 ? -18.393 -8.027 22.388 1.00 91.00 105 ARG A O 1
ATOM 833 N N . GLU A 1 106 ? -18.243 -7.422 24.556 1.00 91.75 106 GLU A N 1
ATOM 834 C CA . GLU A 1 106 ? -19.559 -6.779 24.649 1.00 91.75 106 GLU A CA 1
ATOM 835 C C . GLU A 1 106 ? -19.687 -5.616 23.666 1.00 91.75 106 GLU A C 1
ATOM 837 O O . GLU A 1 106 ? -20.662 -5.555 22.925 1.00 91.75 106 GLU A O 1
ATOM 842 N N . LEU A 1 107 ? -18.661 -4.764 23.555 1.00 91.06 107 LEU A N 1
ATOM 843 C CA . LEU A 1 107 ? -18.660 -3.641 22.611 1.00 91.06 107 LEU A CA 1
ATOM 844 C C . LEU A 1 107 ? -18.829 -4.087 21.153 1.00 91.06 107 LEU A C 1
ATOM 846 O O . LEU A 1 107 ? -19.513 -3.429 20.371 1.00 91.06 107 LEU A O 1
ATOM 850 N N . VAL A 1 108 ? -18.217 -5.211 20.769 1.00 92.56 108 VAL A N 1
ATOM 851 C CA . VAL A 1 108 ? -18.353 -5.770 19.415 1.00 92.56 108 VAL A CA 1
ATOM 852 C C . VAL A 1 108 ? -19.783 -6.243 19.163 1.00 92.56 108 VAL A C 1
ATOM 854 O O . VAL A 1 108 ? -20.316 -5.982 18.084 1.00 92.56 108 VAL A O 1
ATOM 857 N N . VAL A 1 109 ? -20.397 -6.903 20.148 1.00 92.31 109 VAL A N 1
ATOM 858 C CA . VAL A 1 109 ? -21.785 -7.380 20.069 1.00 92.31 109 VAL A CA 1
ATOM 859 C C . VAL A 1 109 ? -22.750 -6.198 19.995 1.00 92.31 109 VAL A C 1
ATOM 861 O O . VAL A 1 109 ? -23.571 -6.145 19.083 1.00 92.31 109 VAL A O 1
ATOM 864 N N . GLN A 1 110 ? -22.597 -5.214 20.881 1.00 91.31 110 GLN A N 1
ATOM 865 C CA . GLN A 1 110 ? -23.456 -4.031 20.956 1.00 91.31 110 GLN A CA 1
ATOM 866 C C . GLN A 1 110 ? -23.339 -3.135 19.714 1.00 91.31 110 GLN A C 1
ATOM 868 O O . GLN A 1 110 ? -24.325 -2.569 19.252 1.00 91.31 110 GLN A O 1
ATOM 873 N N . CYS A 1 111 ? -22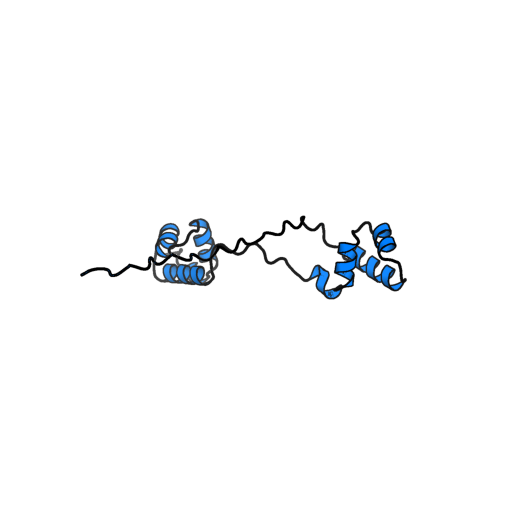.142 -3.015 19.134 1.00 89.19 111 CYS A N 1
ATOM 874 C CA . CYS A 1 111 ? -21.943 -2.274 17.887 1.00 89.19 111 CYS A CA 1
ATOM 875 C C . CYS A 1 111 ? -22.305 -3.083 16.630 1.00 89.19 111 CYS A C 1
ATOM 877 O O . CYS A 1 111 ? -22.180 -2.544 15.527 1.00 89.19 111 CYS A O 1
ATOM 879 N N . HIS A 1 112 ? -22.734 -4.343 16.781 1.00 90.31 112 HIS A N 1
ATOM 880 C CA . HIS A 1 112 ? -23.035 -5.287 15.701 1.00 90.31 112 HIS A CA 1
ATOM 881 C C . HIS A 1 112 ? -21.880 -5.459 14.698 1.00 90.31 112 HIS A C 1
ATOM 883 O O . HIS A 1 112 ? -22.080 -5.518 13.484 1.00 90.31 112 HIS A O 1
ATOM 889 N N . LEU A 1 113 ? -20.640 -5.527 15.196 1.00 90.19 113 LEU A N 1
ATOM 890 C CA . LEU A 1 113 ? -19.452 -5.63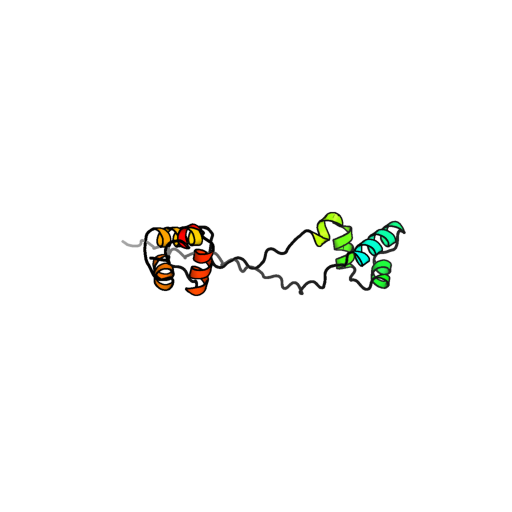2 14.349 1.00 90.19 113 LEU A CA 1
ATOM 891 C C . LEU A 1 113 ? -19.051 -7.089 14.115 1.00 90.19 113 LEU A C 1
ATOM 893 O O . LEU A 1 113 ? -18.967 -7.897 15.032 1.00 90.19 113 LEU A O 1
ATOM 897 N N . THR A 1 114 ? -18.653 -7.413 12.885 1.00 89.06 114 THR A N 1
ATOM 898 C CA . THR A 1 114 ? -18.172 -8.760 12.515 1.00 89.06 114 THR A CA 1
ATOM 899 C C . THR A 1 114 ? -16.670 -8.964 12.786 1.00 89.06 114 THR A C 1
ATOM 901 O O . THR A 1 114 ? -15.997 -9.758 12.114 1.00 89.06 114 THR A O 1
ATOM 904 N N . ILE A 1 115 ? -16.089 -8.213 13.725 1.00 90.94 115 ILE A N 1
ATOM 905 C CA . ILE A 1 115 ? -14.654 -8.256 14.050 1.00 90.94 115 ILE A CA 1
ATOM 906 C C . ILE A 1 115 ? -14.372 -9.046 15.323 1.00 90.94 115 ILE A C 1
ATOM 908 O O . ILE A 1 115 ? -15.214 -9.179 16.198 1.00 90.94 115 ILE A O 1
ATOM 912 N N . LYS A 1 116 ? -13.140 -9.544 15.461 1.00 92.88 116 LYS A N 1
ATOM 913 C CA . LYS A 1 116 ? -12.683 -10.158 16.714 1.00 92.88 116 LYS A CA 1
ATOM 914 C C . LYS A 1 116 ? -12.412 -9.078 17.767 1.00 92.88 116 LYS A C 1
ATOM 916 O O . LYS A 1 116 ? -11.868 -8.023 17.436 1.00 92.88 116 LYS A O 1
ATOM 921 N N . ALA A 1 117 ? -12.649 -9.398 19.041 1.00 91.75 117 ALA A N 1
ATOM 922 C CA . ALA A 1 117 ? -12.402 -8.502 20.179 1.00 91.75 117 ALA A CA 1
ATOM 923 C C . ALA A 1 117 ? -10.971 -7.923 20.220 1.00 91.75 117 ALA A C 1
ATOM 925 O O . ALA A 1 117 ? -10.779 -6.766 20.580 1.00 91.75 117 ALA A O 1
ATOM 926 N N . ARG A 1 118 ? -9.955 -8.681 19.771 1.00 92.75 118 ARG A N 1
ATOM 927 C CA . ARG A 1 118 ? -8.572 -8.177 19.655 1.00 92.75 118 ARG A CA 1
ATOM 928 C C . ARG A 1 118 ? -8.463 -6.970 18.718 1.00 92.75 118 ARG A C 1
ATOM 930 O O . ARG A 1 118 ? -7.744 -6.029 19.034 1.00 92.75 118 ARG A O 1
ATOM 937 N N . ARG A 1 119 ? -9.164 -6.983 17.577 1.00 93.00 119 ARG A N 1
ATOM 938 C CA . ARG A 1 119 ? -9.124 -5.868 16.620 1.00 93.00 119 ARG A CA 1
ATOM 939 C C . ARG A 1 119 ? -9.823 -4.635 17.187 1.00 93.00 119 ARG A C 1
ATOM 941 O O . ARG A 1 119 ? -9.304 -3.540 17.009 1.00 93.00 119 ARG A O 1
ATOM 948 N N . ALA A 1 120 ? -10.941 -4.825 17.891 1.00 90.38 120 ALA A N 1
ATOM 949 C CA . ALA A 1 120 ? -11.620 -3.761 18.629 1.00 90.38 120 ALA A CA 1
ATOM 950 C C . ALA A 1 120 ? -10.685 -3.121 19.666 1.00 90.38 120 ALA A C 1
ATOM 952 O O . ALA A 1 120 ? -10.495 -1.913 19.645 1.00 90.38 120 ALA A O 1
ATOM 953 N N . ARG A 1 121 ? -9.995 -3.930 20.481 1.00 91.25 121 ARG A N 1
ATOM 954 C CA . ARG A 1 121 ? -9.012 -3.434 21.457 1.00 91.25 121 ARG A CA 1
ATOM 955 C C . ARG A 1 121 ? -7.885 -2.629 20.810 1.00 91.25 121 ARG A C 1
ATOM 957 O O . ARG A 1 121 ? -7.522 -1.587 21.327 1.00 91.25 121 ARG A O 1
ATOM 964 N N . GLN A 1 122 ? -7.356 -3.079 19.671 1.00 91.75 122 GLN A N 1
ATOM 965 C CA . GLN A 1 122 ? -6.337 -2.324 18.930 1.00 91.75 122 GLN A CA 1
ATOM 966 C C . GLN A 1 122 ? -6.851 -0.968 18.435 1.00 91.75 122 GLN A C 1
ATOM 968 O O . GLN A 1 122 ? -6.087 -0.016 18.413 1.00 91.75 122 GLN A O 1
ATOM 973 N N . LEU A 1 123 ? -8.119 -0.884 18.018 1.00 90.62 123 LEU A N 1
ATOM 974 C CA . LEU A 1 123 ? -8.737 0.384 17.621 1.00 90.62 123 LEU A CA 1
ATOM 975 C C . LEU A 1 123 ? -8.915 1.310 18.830 1.00 90.62 123 LEU A C 1
ATOM 977 O O . LEU A 1 123 ? -8.537 2.471 18.759 1.00 90.62 123 LEU A O 1
ATOM 981 N N . LEU A 1 124 ? -9.400 0.791 19.959 1.00 89.31 124 LEU A N 1
ATOM 982 C CA . LEU A 1 124 ? -9.526 1.570 21.197 1.00 89.31 124 LEU A CA 1
ATOM 983 C C . LEU A 1 124 ? -8.166 2.057 21.700 1.00 89.31 124 LEU A C 1
ATOM 985 O O . LEU A 1 124 ? -8.021 3.212 22.075 1.00 89.31 124 LEU A O 1
ATOM 989 N N . ALA A 1 125 ? -7.142 1.209 21.607 1.00 88.62 125 ALA A N 1
ATOM 990 C CA . ALA A 1 125 ? -5.781 1.547 21.990 1.00 88.62 125 ALA A CA 1
ATOM 991 C C . ALA A 1 125 ? -5.139 2.613 21.098 1.00 88.62 125 ALA A C 1
ATOM 993 O O . ALA A 1 125 ? -4.063 3.070 21.450 1.00 88.62 125 ALA A O 1
ATOM 994 N N . THR A 1 126 ? -5.730 3.004 19.961 1.00 87.94 126 THR A N 1
ATOM 995 C CA . THR A 1 126 ? -5.262 4.169 19.184 1.00 87.94 126 THR A CA 1
ATOM 996 C C . THR A 1 126 ? -5.832 5.496 19.683 1.00 87.94 126 THR A C 1
ATOM 998 O O . THR A 1 126 ? -5.303 6.537 19.316 1.00 87.94 126 THR A O 1
ATOM 1001 N N . CYS A 1 127 ? -6.869 5.476 20.524 1.00 83.31 127 CYS A N 1
ATOM 1002 C CA . CYS A 1 127 ? -7.520 6.674 21.045 1.00 83.31 127 CYS A CA 1
ATOM 1003 C C . CYS A 1 127 ? -6.875 7.108 22.365 1.00 83.31 127 CYS A C 1
ATOM 1005 O O . CYS A 1 127 ? -6.899 6.357 23.336 1.00 83.31 127 CYS A O 1
ATOM 1007 N N . ASP A 1 128 ? -6.337 8.327 22.414 1.0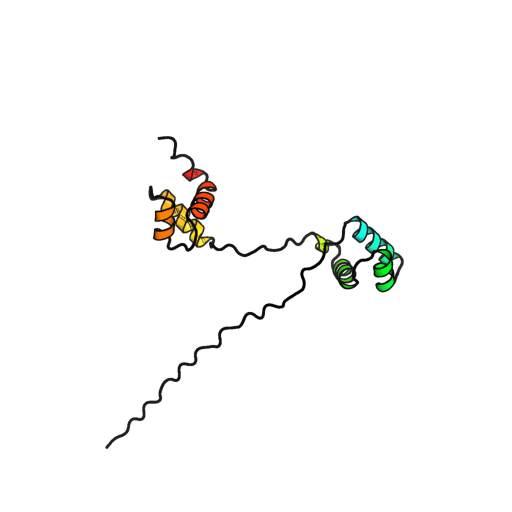0 74.25 128 ASP A N 1
ATOM 1008 C CA . ASP A 1 128 ? -5.559 8.811 23.564 1.00 74.25 128 ASP A CA 1
ATOM 1009 C C . ASP A 1 128 ? -6.398 8.953 24.849 1.00 74.25 128 ASP A C 1
ATOM 1011 O O . ASP A 1 128 ? -5.954 8.555 25.921 1.00 74.25 128 ASP A O 1
ATOM 1015 N N . HIS A 1 129 ? -7.646 9.418 24.738 1.00 74.19 129 HIS A N 1
ATOM 1016 C CA . HIS A 1 129 ? -8.542 9.699 25.874 1.00 74.19 129 HIS A CA 1
ATOM 1017 C C . HIS A 1 129 ? -9.185 8.457 26.517 1.00 74.19 129 HIS A C 1
ATOM 1019 O O . HIS A 1 129 ? -9.851 8.574 27.537 1.00 74.19 129 HIS A O 1
ATOM 1025 N N . LEU A 1 130 ? -9.014 7.269 25.929 1.00 70.25 130 LEU A N 1
ATOM 1026 C CA . LEU A 1 130 ? -9.464 6.003 26.524 1.00 70.25 130 LEU A CA 1
ATOM 1027 C C . LEU A 1 130 ? -8.320 5.255 27.224 1.00 70.25 130 LEU A C 1
ATOM 1029 O O . LEU A 1 130 ? -8.561 4.223 27.846 1.00 70.25 130 LEU A O 1
ATOM 1033 N N . ARG A 1 131 ? -7.075 5.748 27.123 1.00 60.78 131 ARG A N 1
ATOM 1034 C CA . ARG A 1 131 ? -5.911 5.143 27.791 1.00 60.78 131 ARG A CA 1
ATOM 1035 C C . ARG A 1 131 ? -5.782 5.553 29.259 1.00 60.78 131 ARG A C 1
ATOM 1037 O O . ARG A 1 131 ? -5.120 4.856 30.009 1.00 60.78 131 ARG A O 1
ATOM 1044 N N . THR A 1 132 ? -6.405 6.657 29.666 1.00 49.47 132 THR A N 1
ATOM 1045 C CA . THR A 1 132 ? -6.184 7.304 30.971 1.00 49.47 132 THR A CA 1
ATOM 1046 C C . THR A 1 132 ? -7.076 6.789 32.106 1.00 49.47 132 THR A C 1
ATOM 1048 O O . THR A 1 132 ? -7.033 7.347 33.194 1.00 49.47 132 THR A O 1
ATOM 1051 N N . CYS A 1 133 ? -7.887 5.747 31.888 1.00 41.88 133 CYS A N 1
ATOM 1052 C CA . CYS A 1 133 ? -8.823 5.227 32.899 1.00 41.88 133 CYS A CA 1
ATOM 1053 C C . CYS A 1 133 ? -8.430 3.868 33.507 1.00 41.88 133 CYS A C 1
ATOM 1055 O O . CYS A 1 133 ? -9.242 3.284 34.212 1.00 41.88 133 CYS A O 1
ATOM 1057 N N . SER A 1 134 ? -7.231 3.339 33.238 1.00 44.44 134 SER A N 1
ATOM 1058 C CA . SER A 1 134 ? -6.787 2.038 33.776 1.00 44.44 134 SER A CA 1
ATOM 1059 C C . SER A 1 134 ? -5.951 2.105 35.062 1.00 44.44 134 SER A C 1
ATOM 1061 O O . SER A 1 134 ? -5.474 1.060 35.492 1.00 44.44 134 SER A O 1
ATOM 1063 N N . ASP A 1 135 ? -5.794 3.288 35.669 1.00 36.16 135 ASP A N 1
ATOM 1064 C CA . ASP A 1 135 ? -4.975 3.499 36.878 1.00 36.16 135 ASP A CA 1
ATOM 1065 C C . ASP A 1 135 ? -5.801 3.910 38.121 1.00 36.16 135 ASP A C 1
ATOM 1067 O O . ASP A 1 135 ? -5.274 4.554 39.028 1.00 36.16 135 ASP A O 1
ATOM 1071 N N . GLN A 1 136 ? -7.092 3.561 38.179 1.00 36.62 136 GLN A N 1
ATOM 1072 C CA . GLN A 1 136 ? -7.940 3.751 39.369 1.00 36.62 136 GLN A CA 1
ATOM 1073 C C . GLN A 1 136 ? -8.544 2.434 39.844 1.00 36.62 136 GLN A C 1
ATOM 1075 O O . GLN A 1 136 ? -9.022 1.664 38.979 1.00 36.62 136 GLN A O 1
#

Foldseek 3Di:
DDDDDDPDPDPPDDDDPPPPPDPDPPDDDADDPVLLVVLVVVVVVVDDLVVSCVVSVDDSVRSVVCVVPVPCRPVDDDPDDDDLADPVLLVQLLVCVVVDPDQLVVSCVVSVHPDDSVVSVVSNVVDPVSVPPPPD

Organism: Aphanomyces astaci (NCBI:txid112090)

InterPro domains:
  IPR025898 Tc3 transposase, DNA binding domain [PF11427] (28-75)

Secondary structure (DSSP, 8-state):
---PPP------PPPP-------PPPP-PPPPHHHHHHHHHHHHTT--HHHHHHHH---HHHHHHHHHSTTTTTT-----SPPSS-HHHHHHHHHHHHH----HHHHHHHTT--S-HHHHHHHHTT-GGGSTTS--